Protein AF-A0A198UFZ9-F1 (afdb_monomer_lite)

Secondary structure (DSSP, 8-state):
-HHHHHHHSTTTT--SS-TT---SS-HHHHHHHHHHHHTHHHHHHHHHHHHHHHHHS-SSS-TTSHHHHHHHHHHHHHHHSHHHHHHHHHHHHHHHIIIIIS---SSHHHHTHHHH----

Structure (mmCIF, N/CA/C/O backbone):
data_AF-A0A198UFZ9-F1
#
_entry.id   AF-A0A198UFZ9-F1
#
loop_
_atom_site.group_PDB
_atom_site.id
_atom_site.type_symbol
_atom_site.label_atom_id
_atom_site.label_alt_id
_atom_site.label_comp_id
_atom_site.label_asym_id
_atom_site.label_entity_id
_atom_site.label_seq_id
_atom_site.pdbx_PDB_ins_code
_atom_site.Cartn_x
_atom_site.Cartn_y
_atom_site.Cartn_z
_atom_site.occupancy
_atom_site.B_iso_or_equiv
_atom_site.auth_seq_id
_atom_site.auth_comp_id
_atom_site.auth_asym_id
_atom_site.auth_atom_id
_atom_site.pdbx_PDB_model_num
ATOM 1 N N . MET A 1 1 ? -9.296 0.471 -7.151 1.00 88.69 1 MET A N 1
ATOM 2 C CA . MET A 1 1 ? -10.474 1.368 -7.040 1.00 88.69 1 MET A CA 1
ATOM 3 C C . MET A 1 1 ? -11.199 1.287 -5.702 1.00 88.69 1 MET A C 1
ATOM 5 O O . MET A 1 1 ? -11.307 2.316 -5.054 1.00 88.69 1 MET A O 1
ATOM 9 N N . PHE A 1 2 ? -11.672 0.114 -5.265 1.00 93.75 2 PHE A N 1
ATOM 10 C CA . PHE A 1 2 ? -12.476 -0.027 -4.038 1.00 93.75 2 PHE A CA 1
ATOM 11 C C . PHE A 1 2 ? -11.877 0.658 -2.793 1.00 93.75 2 PHE A C 1
ATOM 13 O O . PHE A 1 2 ? -12.543 1.480 -2.172 1.00 93.75 2 PHE A O 1
ATOM 20 N N . VAL A 1 3 ? -10.607 0.386 -2.467 1.00 94.38 3 VAL A N 1
ATOM 21 C CA . VAL A 1 3 ? -9.943 0.962 -1.279 1.00 94.38 3 VAL A CA 1
ATOM 22 C C . VAL A 1 3 ? -9.807 2.485 -1.366 1.00 94.38 3 VAL A C 1
ATOM 24 O O . VAL A 1 3 ? -9.991 3.166 -0.364 1.00 94.38 3 VAL A O 1
ATOM 27 N N . LEU A 1 4 ? -9.555 3.030 -2.561 1.00 93.81 4 LEU A N 1
ATOM 28 C CA . LEU A 1 4 ? -9.473 4.480 -2.772 1.00 93.81 4 LEU A CA 1
ATOM 29 C C . LEU A 1 4 ? -10.827 5.150 -2.523 1.00 93.81 4 LEU A C 1
ATOM 31 O O . LEU A 1 4 ? -10.906 6.143 -1.811 1.00 93.81 4 LEU A O 1
ATOM 35 N N . ILE A 1 5 ? -11.906 4.566 -3.053 1.00 95.50 5 ILE A N 1
ATOM 36 C CA . ILE A 1 5 ? -13.269 5.054 -2.810 1.00 95.50 5 ILE A CA 1
ATOM 37 C C . ILE A 1 5 ? -13.590 4.985 -1.317 1.00 95.50 5 ILE A C 1
ATOM 39 O O . ILE A 1 5 ? -14.116 5.945 -0.762 1.00 95.50 5 ILE A O 1
ATOM 43 N N . LEU A 1 6 ? -13.244 3.881 -0.650 1.00 94.94 6 LEU A N 1
ATOM 44 C CA . LEU A 1 6 ? -13.463 3.724 0.784 1.00 94.94 6 LEU A CA 1
ATOM 45 C C . LEU A 1 6 ? -12.734 4.816 1.581 1.00 94.94 6 LEU A C 1
ATOM 47 O O . LEU A 1 6 ? -13.365 5.469 2.412 1.00 94.94 6 LEU A O 1
ATOM 51 N N . ALA A 1 7 ? -11.457 5.059 1.272 1.00 93.62 7 ALA A N 1
ATOM 52 C CA . ALA A 1 7 ? -10.629 6.075 1.915 1.00 93.62 7 ALA A CA 1
ATOM 53 C C . ALA A 1 7 ? -11.157 7.504 1.698 1.00 93.62 7 ALA A C 1
ATOM 55 O O . ALA A 1 7 ? -11.175 8.292 2.639 1.00 93.62 7 ALA A O 1
ATOM 56 N N . CYS A 1 8 ? -11.632 7.830 0.492 1.00 95.31 8 CYS A N 1
ATOM 57 C CA . CYS A 1 8 ? -12.187 9.150 0.170 1.00 95.31 8 CYS A CA 1
ATOM 58 C C . CYS A 1 8 ? -13.654 9.331 0.60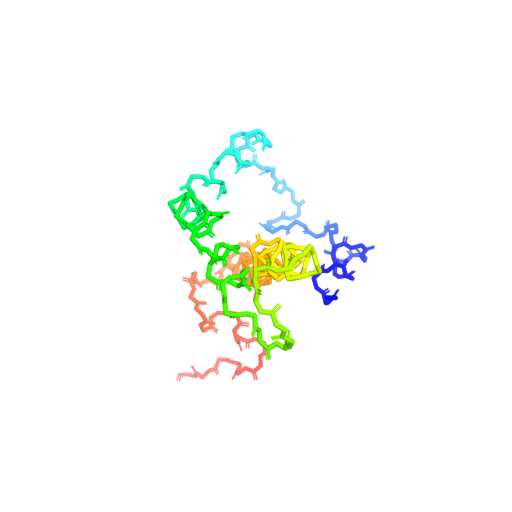1 1.00 95.31 8 CYS A C 1
ATOM 60 O O . CYS A 1 8 ? -14.184 10.439 0.555 1.00 95.31 8 CYS A O 1
ATOM 62 N N . SER A 1 9 ? -14.340 8.256 0.989 1.00 96.12 9 SER A N 1
ATOM 63 C CA . SER A 1 9 ? -15.729 8.306 1.449 1.00 96.12 9 SER A CA 1
ATOM 64 C C . SER A 1 9 ? -15.840 8.615 2.947 1.00 96.12 9 SER A C 1
ATOM 66 O O . SER A 1 9 ? -14.865 8.572 3.695 1.00 96.12 9 SER A O 1
ATOM 68 N N . ARG A 1 10 ? -17.078 8.787 3.431 1.00 93.50 10 ARG A N 1
ATOM 69 C CA . ARG A 1 10 ? -17.401 8.874 4.870 1.00 93.50 10 ARG A CA 1
ATOM 70 C C . ARG A 1 10 ? -16.901 7.692 5.712 1.00 93.50 10 ARG A C 1
ATOM 72 O O . ARG A 1 10 ? -16.852 7.790 6.934 1.00 93.50 10 ARG A O 1
ATOM 79 N N . TYR A 1 11 ? -16.592 6.555 5.089 1.00 93.12 11 TYR A N 1
ATOM 80 C CA . TYR A 1 11 ? -16.076 5.389 5.799 1.00 93.12 11 TYR A CA 1
ATOM 81 C C . TYR A 1 11 ? -14.590 5.540 6.154 1.00 93.12 11 TYR A C 1
ATOM 83 O O . TYR A 1 11 ? -14.159 4.966 7.149 1.00 93.12 11 TYR A O 1
ATOM 91 N N . GLY A 1 12 ? -13.831 6.366 5.424 1.00 91.75 12 GLY A N 1
ATOM 92 C CA . GLY A 1 12 ? -12.420 6.646 5.710 1.00 91.75 12 GLY A CA 1
ATOM 93 C C . GLY A 1 12 ? -12.191 7.391 7.029 1.00 91.75 12 GLY A C 1
ATOM 94 O O . GLY A 1 12 ? -11.133 7.260 7.635 1.00 91.75 12 GLY A O 1
ATOM 95 N N . SER A 1 13 ? -13.198 8.111 7.539 1.00 90.75 13 SER A N 1
ATOM 96 C CA . SER A 1 13 ? -13.125 8.781 8.846 1.00 90.75 13 SER A CA 1
ATOM 97 C C . SER A 1 13 ? -13.427 7.860 10.037 1.00 90.75 13 SER A C 1
ATOM 99 O O . SER A 1 13 ? -13.421 8.307 11.186 1.00 90.75 13 SER A O 1
ATOM 101 N N . ILE A 1 14 ? -13.745 6.582 9.802 1.00 92.44 14 ILE A N 1
ATOM 102 C CA . ILE A 1 14 ? -14.034 5.630 10.877 1.00 92.44 14 ILE A CA 1
ATOM 103 C C . ILE A 1 14 ? -12.723 5.156 11.508 1.00 92.44 14 ILE A C 1
ATOM 105 O O . ILE A 1 14 ? -11.878 4.557 10.853 1.00 92.44 14 ILE A O 1
ATOM 109 N N . LYS A 1 15 ? -12.586 5.359 12.822 1.00 91.94 15 LYS A N 1
ATOM 110 C CA . LYS A 1 15 ? -11.457 4.823 13.592 1.00 91.94 15 LYS A CA 1
ATOM 111 C C . LYS A 1 15 ? -11.526 3.295 13.690 1.00 91.94 15 LYS A C 1
ATOM 113 O O . LYS A 1 15 ? -12.567 2.745 14.066 1.00 91.94 15 LYS A O 1
ATOM 118 N N . LEU A 1 16 ? -10.398 2.631 13.430 1.00 91.06 16 LEU A N 1
ATOM 119 C CA . LEU A 1 16 ? -10.197 1.188 13.625 1.00 91.06 16 LEU A CA 1
ATOM 120 C C . LEU A 1 16 ? -9.986 0.873 15.115 1.00 91.06 16 LEU A C 1
ATOM 122 O O . LEU A 1 16 ? -8.890 0.572 15.567 1.00 91.06 16 LEU A O 1
ATOM 126 N N . GLY A 1 17 ? -11.045 1.042 15.898 1.00 90.81 17 GLY A N 1
ATOM 127 C CA . GLY A 1 17 ? -11.036 0.942 17.356 1.00 90.81 17 GLY A CA 1
ATOM 128 C C . GLY A 1 17 ? -12.246 1.663 17.953 1.00 90.81 17 GLY A C 1
ATOM 129 O O . GLY A 1 17 ? -13.111 2.123 17.201 1.00 90.81 17 GLY A O 1
ATOM 130 N N . PRO A 1 18 ? -12.358 1.797 19.282 1.00 88.56 18 PRO A N 1
ATOM 131 C CA . PRO A 1 18 ? -13.416 2.586 19.920 1.00 88.56 18 PRO A CA 1
ATOM 132 C C . PRO A 1 18 ? -13.486 4.037 19.404 1.00 88.56 18 PRO A C 1
ATOM 134 O O . PRO A 1 18 ? -12.491 4.601 18.964 1.00 88.56 18 PRO A O 1
ATOM 137 N N . LYS A 1 19 ? -14.653 4.703 19.472 1.00 86.19 19 LYS A N 1
ATOM 138 C CA . LYS A 1 19 ? -14.812 6.091 18.955 1.00 86.19 19 LYS A CA 1
ATOM 139 C C . LYS A 1 19 ? -13.809 7.089 19.562 1.00 86.19 19 LYS A C 1
ATOM 141 O O . LYS A 1 19 ? -13.381 8.023 18.883 1.00 86.19 19 LYS A O 1
ATOM 146 N N . HIS A 1 20 ? -13.425 6.869 20.814 1.00 89.19 20 HIS A N 1
ATOM 147 C CA . HIS A 1 20 ? -12.505 7.727 21.559 1.00 89.19 20 HIS A CA 1
ATOM 148 C C . HIS A 1 20 ? -11.056 7.225 21.552 1.00 89.19 20 HIS A C 1
ATOM 150 O O . HIS A 1 20 ? -10.229 7.802 22.248 1.00 89.19 20 HIS A O 1
ATOM 156 N N . SER A 1 21 ? -10.725 6.186 20.775 1.00 91.50 21 SER A N 1
ATOM 157 C CA . SER A 1 21 ? -9.342 5.716 20.702 1.00 91.50 21 SER A CA 1
ATOM 158 C C . SER A 1 21 ? -8.427 6.746 20.032 1.00 91.50 21 SER A C 1
ATOM 160 O O . SER A 1 21 ? -8.849 7.537 19.173 1.00 91.50 21 SER A O 1
ATOM 162 N N . GLN A 1 22 ? -7.170 6.723 20.462 1.00 91.56 22 GLN A N 1
ATOM 163 C CA . GLN A 1 22 ? -6.045 7.476 19.913 1.00 91.56 22 GLN A CA 1
ATOM 164 C C . GLN A 1 22 ? -5.069 6.472 19.272 1.00 91.56 22 GLN A C 1
ATOM 166 O O . GLN A 1 22 ? -5.050 5.314 19.699 1.00 91.56 22 GLN A O 1
ATOM 171 N N . PRO A 1 23 ? -4.277 6.869 18.263 1.00 93.19 23 PRO A N 1
ATOM 172 C CA . PRO A 1 23 ? -3.188 6.038 17.756 1.00 93.19 23 PRO A CA 1
ATOM 173 C C . PRO A 1 23 ? -2.181 5.713 18.866 1.00 93.19 23 PRO A C 1
ATOM 175 O O . PRO A 1 23 ? -1.785 6.602 19.615 1.00 93.19 23 PRO A O 1
ATOM 178 N N . GLU A 1 24 ? -1.758 4.452 18.955 1.00 93.62 24 GLU A N 1
ATOM 179 C CA . GLU A 1 24 ? -0.730 4.015 19.913 1.00 93.62 24 GLU A CA 1
ATOM 180 C C . GLU A 1 24 ? 0.674 4.484 19.503 1.00 93.62 24 GLU A C 1
ATOM 182 O O . GLU A 1 24 ? 1.497 4.835 20.345 1.00 93.62 24 GLU A O 1
ATOM 187 N N . TYR A 1 25 ? 0.928 4.551 18.195 1.00 93.94 25 TYR A N 1
ATOM 188 C CA . TYR A 1 25 ? 2.197 4.984 17.620 1.00 93.94 25 TYR A CA 1
ATOM 189 C C . TYR A 1 25 ? 2.051 6.319 16.894 1.00 93.94 25 TYR A C 1
ATOM 191 O O . TYR A 1 25 ? 1.004 6.629 16.318 1.00 93.94 25 TYR A O 1
ATOM 199 N N . SER A 1 26 ? 3.140 7.094 16.869 1.00 96.00 26 SER A N 1
ATOM 200 C CA . SER A 1 26 ? 3.230 8.280 16.016 1.00 96.00 26 SER A CA 1
ATOM 201 C C . SER A 1 26 ? 3.117 7.896 14.537 1.00 96.00 26 SER A C 1
ATOM 203 O O . SER A 1 26 ? 3.491 6.788 14.144 1.00 96.00 26 SER A O 1
ATOM 205 N N . LEU A 1 27 ? 2.656 8.826 13.697 1.00 93.31 27 LEU A N 1
ATOM 206 C CA . LEU A 1 27 ? 2.520 8.588 12.257 1.00 93.31 27 LEU A CA 1
ATOM 207 C C . LEU A 1 27 ? 3.847 8.161 11.612 1.00 93.31 27 LEU A C 1
ATOM 209 O O . LEU A 1 27 ? 3.857 7.280 10.753 1.00 93.31 27 LEU A O 1
ATOM 213 N N . LEU A 1 28 ? 4.961 8.752 12.054 1.00 95.94 28 LEU A N 1
ATOM 214 C CA . LEU A 1 28 ? 6.291 8.413 11.556 1.00 95.94 28 LEU A CA 1
ATOM 215 C C . LEU A 1 28 ? 6.671 6.982 11.944 1.00 95.94 28 LEU A C 1
ATOM 217 O O . LEU A 1 28 ? 7.031 6.194 11.078 1.00 95.94 28 LEU A O 1
ATOM 221 N N . THR A 1 29 ? 6.534 6.629 13.226 1.00 95.81 29 THR A N 1
ATOM 222 C CA . THR A 1 29 ? 6.840 5.279 13.725 1.00 95.81 29 THR A CA 1
ATOM 223 C C . THR A 1 29 ? 5.991 4.222 13.021 1.00 95.81 29 THR A C 1
ATOM 225 O O . THR A 1 29 ? 6.526 3.227 12.541 1.00 95.81 29 THR A O 1
ATOM 228 N N . TRP A 1 30 ? 4.684 4.463 12.902 1.00 92.19 30 TRP A N 1
ATOM 229 C CA . TRP A 1 30 ? 3.760 3.568 12.208 1.00 92.19 30 TRP A CA 1
ATOM 230 C C . TRP A 1 30 ? 4.122 3.392 10.727 1.00 92.19 30 TRP A C 1
ATOM 232 O O . TRP A 1 30 ? 4.148 2.267 10.228 1.00 92.19 30 TRP A O 1
ATOM 242 N N . SER A 1 31 ? 4.463 4.484 10.035 1.00 90.44 31 SER A N 1
ATOM 243 C CA . SER A 1 31 ? 4.878 4.417 8.629 1.00 90.44 31 SER A CA 1
ATOM 244 C C . SER A 1 31 ? 6.162 3.603 8.477 1.00 90.44 31 SER A C 1
ATOM 246 O O . SER A 1 31 ? 6.236 2.734 7.614 1.00 90.44 31 SER A O 1
ATOM 248 N N . SER A 1 32 ? 7.147 3.803 9.357 1.00 90.94 32 SER A N 1
ATOM 249 C CA . SER A 1 32 ? 8.380 3.009 9.359 1.00 90.94 32 SER A CA 1
ATOM 250 C C . SER A 1 32 ? 8.106 1.517 9.557 1.00 90.94 32 SER A C 1
ATOM 252 O O . SER A 1 32 ? 8.680 0.693 8.849 1.00 90.94 32 SER A O 1
ATOM 254 N N . MET A 1 33 ? 7.196 1.154 10.469 1.00 91.38 33 MET A N 1
ATOM 255 C CA . MET A 1 33 ? 6.813 -0.245 10.695 1.00 91.38 33 MET A CA 1
ATOM 256 C C . MET A 1 33 ? 6.211 -0.891 9.442 1.00 91.38 33 MET A C 1
ATOM 258 O O . MET A 1 33 ? 6.523 -2.045 9.162 1.00 91.38 33 MET A O 1
ATOM 262 N N . LEU A 1 34 ? 5.402 -0.163 8.663 1.00 87.81 34 LEU A N 1
ATOM 263 C CA . LEU A 1 34 ? 4.850 -0.672 7.401 1.00 87.81 34 LEU A CA 1
ATOM 264 C C . LEU A 1 34 ? 5.940 -1.023 6.382 1.00 87.81 34 LEU A C 1
ATOM 266 O O . LEU A 1 34 ? 5.872 -2.081 5.757 1.00 87.81 34 LEU A O 1
ATOM 270 N N . PHE A 1 35 ? 6.952 -0.166 6.229 1.00 83.06 35 PHE A N 1
ATOM 271 C CA . PHE A 1 35 ? 8.055 -0.424 5.299 1.00 83.06 35 PHE A CA 1
ATOM 272 C C . PHE A 1 35 ? 8.967 -1.563 5.773 1.00 83.06 35 PHE A C 1
ATOM 274 O O . PHE A 1 35 ? 9.412 -2.362 4.950 1.00 83.06 35 PHE A O 1
ATOM 281 N N . VAL A 1 36 ? 9.202 -1.675 7.085 1.00 83.88 36 VAL A N 1
ATOM 282 C CA . VAL A 1 36 ? 10.042 -2.735 7.667 1.00 83.88 36 VAL A CA 1
ATOM 283 C C . VAL A 1 36 ? 9.352 -4.101 7.631 1.00 83.88 36 VAL A C 1
ATOM 285 O O . VAL A 1 36 ? 9.986 -5.089 7.277 1.00 83.88 36 VAL A O 1
ATOM 288 N N . ALA A 1 37 ? 8.069 -4.177 7.991 1.00 81.44 37 ALA A N 1
ATOM 289 C CA . ALA A 1 37 ? 7.360 -5.450 8.125 1.00 81.44 37 ALA A CA 1
ATOM 290 C C . ALA A 1 37 ? 6.904 -6.051 6.787 1.00 81.44 37 ALA A C 1
ATOM 292 O O . ALA A 1 37 ? 6.731 -7.263 6.699 1.00 81.44 37 ALA A O 1
ATOM 293 N N . GLY A 1 38 ? 6.641 -5.216 5.776 1.00 68.44 38 GLY A N 1
ATOM 294 C CA . GLY A 1 38 ? 5.898 -5.643 4.590 1.00 68.44 38 GLY A CA 1
ATOM 295 C C . GLY A 1 38 ? 6.751 -6.116 3.418 1.00 68.44 38 GLY A C 1
ATOM 296 O O . GLY A 1 38 ? 6.532 -7.208 2.911 1.00 68.44 38 GLY A O 1
ATOM 297 N N . ILE A 1 39 ? 7.648 -5.260 2.920 1.00 72.25 39 ILE A N 1
ATOM 298 C CA . ILE A 1 39 ? 8.082 -5.354 1.510 1.00 72.25 39 ILE A CA 1
ATOM 299 C C . ILE A 1 39 ? 9.539 -4.955 1.249 1.00 72.25 39 ILE A C 1
ATOM 301 O O . ILE A 1 39 ? 9.950 -4.862 0.094 1.00 72.25 39 ILE A O 1
ATOM 305 N N . GLY A 1 40 ? 10.327 -4.679 2.293 1.00 72.25 40 GLY A N 1
ATOM 306 C CA . GLY A 1 40 ? 11.684 -4.149 2.123 1.00 72.25 40 GLY A CA 1
ATOM 307 C C . GLY A 1 40 ? 12.576 -5.050 1.264 1.00 72.25 40 GLY A C 1
ATOM 308 O O . GLY A 1 40 ? 13.201 -4.577 0.319 1.00 72.25 40 GLY A O 1
ATOM 309 N N . ILE A 1 41 ? 12.584 -6.354 1.548 1.00 78.00 41 ILE A N 1
ATOM 310 C CA . ILE A 1 41 ? 13.429 -7.327 0.838 1.00 78.00 41 ILE A CA 1
ATOM 311 C C . ILE A 1 41 ? 12.929 -7.554 -0.595 1.00 78.00 41 ILE A C 1
ATOM 313 O O . ILE A 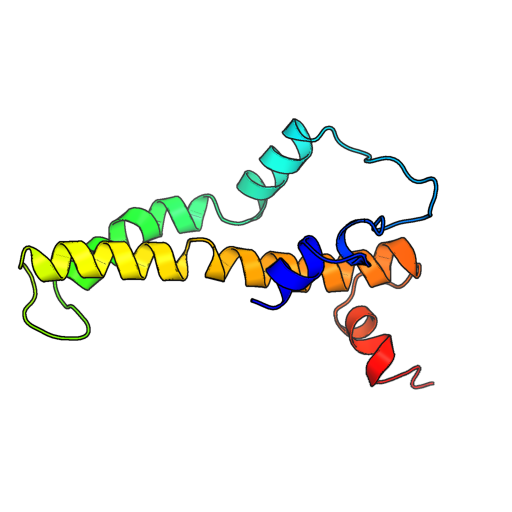1 41 ? 13.725 -7.515 -1.534 1.00 78.00 41 ILE A O 1
ATOM 317 N N . ASP A 1 42 ? 11.619 -7.733 -0.776 1.00 78.69 42 ASP A N 1
ATOM 318 C CA . ASP A 1 42 ? 11.028 -7.999 -2.091 1.00 78.69 42 ASP A CA 1
ATOM 319 C C . ASP A 1 42 ? 11.245 -6.828 -3.050 1.00 78.69 42 ASP A C 1
ATOM 321 O O . ASP A 1 42 ? 11.647 -7.039 -4.192 1.00 78.69 42 ASP A O 1
ATOM 325 N N . ILE A 1 43 ? 11.065 -5.585 -2.585 1.00 81.06 43 ILE A N 1
ATOM 326 C CA . ILE A 1 43 ? 11.355 -4.406 -3.408 1.00 81.06 43 ILE A CA 1
ATOM 327 C C . ILE A 1 43 ? 12.840 -4.351 -3.756 1.00 81.06 43 ILE A C 1
ATOM 329 O O . ILE A 1 43 ? 13.167 -4.117 -4.913 1.00 81.06 43 ILE A O 1
ATOM 333 N N . MET A 1 44 ? 13.751 -4.587 -2.806 1.00 82.62 44 MET A N 1
ATOM 334 C CA . MET A 1 44 ? 15.191 -4.544 -3.095 1.00 82.62 44 MET A CA 1
ATOM 335 C C . MET A 1 44 ? 15.601 -5.525 -4.200 1.00 82.62 44 MET A C 1
ATOM 337 O O . MET A 1 44 ? 16.469 -5.201 -5.008 1.00 82.62 44 MET A O 1
ATOM 341 N N . PHE A 1 45 ? 14.979 -6.703 -4.249 1.00 84.94 45 PHE A N 1
ATOM 342 C CA . PHE A 1 45 ? 15.273 -7.707 -5.266 1.00 84.94 45 PHE A CA 1
ATOM 343 C C . PHE A 1 45 ? 14.547 -7.424 -6.590 1.00 84.94 45 PHE A C 1
ATOM 345 O O . PHE A 1 45 ? 15.169 -7.297 -7.649 1.00 84.94 45 PHE A O 1
ATOM 352 N N . PHE A 1 46 ? 13.220 -7.296 -6.544 1.00 87.00 46 PHE A N 1
ATOM 353 C CA . PHE A 1 46 ? 12.393 -7.233 -7.746 1.00 87.00 46 PHE A CA 1
ATOM 354 C C . PHE A 1 46 ? 12.372 -5.858 -8.413 1.00 87.00 46 PHE A C 1
ATOM 356 O O . PHE A 1 46 ? 12.152 -5.801 -9.621 1.00 87.00 46 PHE A O 1
ATOM 363 N N . ALA A 1 47 ? 12.708 -4.771 -7.705 1.00 84.00 47 ALA A N 1
ATOM 364 C CA . ALA A 1 47 ? 12.817 -3.445 -8.322 1.00 84.00 47 ALA A CA 1
ATOM 365 C C . ALA A 1 47 ? 13.923 -3.358 -9.385 1.00 84.00 47 A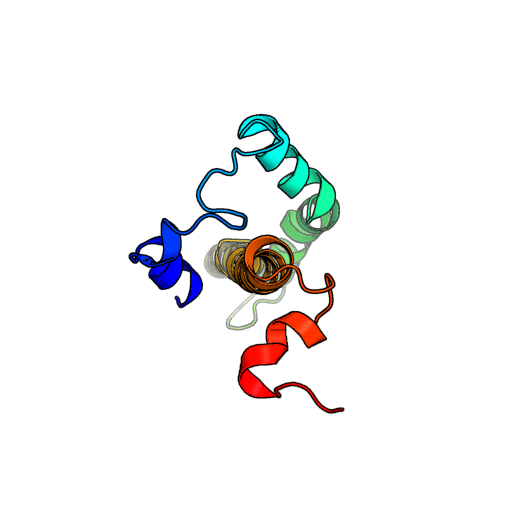LA A C 1
ATOM 367 O O . ALA A 1 47 ? 13.898 -2.444 -10.204 1.00 84.00 47 ALA A O 1
ATOM 368 N N . VAL A 1 48 ? 14.884 -4.287 -9.381 1.00 86.56 48 VAL A N 1
ATOM 369 C CA . VAL A 1 48 ? 15.926 -4.387 -10.414 1.00 86.56 48 VAL A CA 1
ATOM 370 C C . VAL A 1 48 ? 15.683 -5.592 -11.315 1.00 86.56 48 VAL A C 1
ATOM 372 O O . VAL A 1 48 ? 15.753 -5.469 -12.537 1.00 86.56 48 VAL A O 1
ATOM 375 N N . ALA A 1 49 ? 15.373 -6.752 -10.729 1.00 89.25 49 ALA A N 1
ATOM 376 C CA . ALA A 1 49 ? 15.236 -7.989 -11.489 1.00 89.25 49 ALA A CA 1
ATOM 377 C C . ALA A 1 49 ? 14.066 -7.945 -12.485 1.00 89.25 49 ALA A C 1
ATOM 379 O O . ALA A 1 49 ? 14.240 -8.324 -13.643 1.00 89.25 49 ALA A O 1
ATOM 380 N N . GLU A 1 50 ? 12.889 -7.465 -12.072 1.00 86.94 50 GLU A N 1
ATOM 381 C CA . GLU A 1 50 ? 11.707 -7.471 -12.937 1.00 86.94 50 GLU A CA 1
ATOM 382 C C . GLU A 1 50 ? 11.850 -6.529 -14.146 1.00 86.94 50 GLU A C 1
ATOM 384 O O . GLU A 1 50 ? 11.660 -7.013 -15.264 1.00 86.94 50 GLU A O 1
ATOM 389 N N . PRO A 1 51 ? 12.267 -5.251 -14.008 1.00 89.44 51 PRO A N 1
ATOM 390 C CA . PRO A 1 51 ? 12.455 -4.386 -15.170 1.00 89.44 51 PRO A CA 1
ATOM 391 C C . PRO A 1 51 ? 13.462 -4.943 -16.175 1.00 89.44 51 PRO A C 1
ATOM 393 O O . PRO A 1 51 ? 13.247 -4.830 -17.378 1.00 89.44 51 PRO A O 1
ATOM 396 N N . ILE A 1 52 ? 14.551 -5.563 -15.705 1.00 92.12 52 ILE A N 1
ATOM 397 C CA . ILE A 1 52 ? 15.556 -6.162 -16.592 1.00 92.12 52 ILE A CA 1
ATOM 398 C C . ILE A 1 52 ? 14.956 -7.350 -17.346 1.00 92.12 52 ILE A C 1
ATOM 400 O O . ILE A 1 52 ? 15.124 -7.447 -18.560 1.00 92.12 52 ILE A O 1
ATOM 404 N N . MET A 1 53 ? 14.227 -8.235 -16.660 1.00 91.62 53 MET A N 1
ATOM 405 C CA . MET A 1 53 ? 13.579 -9.372 -17.318 1.00 91.62 53 MET A CA 1
ATOM 406 C C . MET A 1 53 ? 12.538 -8.920 -18.345 1.00 91.62 53 MET A C 1
ATOM 408 O O . MET A 1 53 ? 12.547 -9.420 -19.468 1.00 91.62 53 MET A O 1
ATOM 412 N N . GLN A 1 54 ? 11.698 -7.94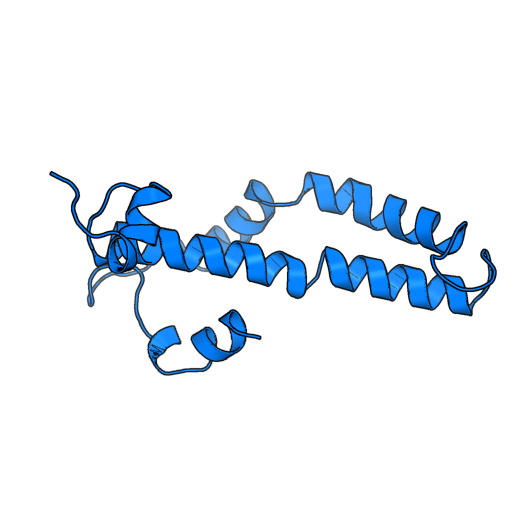6 -17.992 1.00 91.44 54 GLN A N 1
ATOM 413 C CA . GLN A 1 54 ? 10.667 -7.393 -18.875 1.00 91.44 54 GLN A CA 1
ATOM 414 C C . GLN A 1 54 ? 11.268 -6.598 -20.043 1.00 91.44 54 GLN A C 1
ATOM 416 O O . GLN A 1 54 ? 10.696 -6.559 -21.124 1.00 91.44 54 GLN A O 1
ATOM 421 N N . TYR A 1 55 ? 12.437 -5.982 -19.861 1.00 92.62 55 TYR A N 1
ATOM 422 C CA . TYR A 1 55 ? 13.170 -5.332 -20.947 1.00 92.62 55 TYR A CA 1
ATOM 423 C C . TYR A 1 55 ? 13.751 -6.350 -21.934 1.00 92.62 55 TYR A C 1
ATOM 425 O O . TYR A 1 55 ? 13.707 -6.133 -23.145 1.00 92.62 55 TYR A O 1
ATOM 433 N N . MET A 1 56 ? 14.304 -7.455 -21.425 1.00 93.06 56 MET A N 1
ATOM 434 C CA . MET A 1 56 ? 14.930 -8.494 -22.246 1.00 93.06 56 MET A CA 1
ATOM 435 C C . MET A 1 56 ? 13.898 -9.332 -22.999 1.00 93.06 56 MET A C 1
ATOM 437 O O . MET A 1 56 ? 14.095 -9.617 -24.176 1.00 93.06 56 MET A O 1
ATOM 441 N N . ASN A 1 57 ? 12.810 -9.706 -22.327 1.00 92.81 57 ASN A N 1
ATOM 442 C CA . ASN A 1 57 ? 11.734 -10.529 -22.870 1.00 92.81 57 ASN A CA 1
ATOM 443 C C . ASN A 1 57 ? 10.379 -9.893 -22.521 1.00 92.81 57 ASN A C 1
ATOM 445 O O . ASN A 1 57 ? 9.702 -10.369 -21.604 1.00 92.81 57 ASN A O 1
ATOM 449 N N . PRO A 1 58 ? 9.991 -8.796 -23.197 1.00 90.44 58 PRO A N 1
ATOM 450 C CA . PRO A 1 58 ? 8.720 -8.145 -22.931 1.00 90.44 58 PRO A CA 1
ATOM 451 C C . PRO A 1 58 ? 7.548 -9.064 -23.308 1.00 90.44 58 PRO A C 1
ATOM 453 O O . PRO A 1 58 ? 7.670 -9.885 -24.219 1.00 90.44 58 PRO A O 1
ATOM 456 N N . PRO A 1 59 ? 6.376 -8.915 -22.664 1.00 84.50 59 PRO A N 1
ATOM 457 C CA . PRO A 1 59 ? 5.206 -9.742 -22.961 1.00 84.50 59 PRO A CA 1
ATOM 458 C C . PRO A 1 59 ? 4.672 -9.516 -24.381 1.00 84.50 59 PRO A C 1
ATOM 460 O O . PRO A 1 59 ? 3.977 -10.368 -24.931 1.00 84.50 59 PRO A O 1
ATOM 463 N N . VAL A 1 60 ? 4.956 -8.340 -24.949 1.00 87.00 60 VAL A N 1
ATOM 464 C CA . VAL A 1 60 ? 4.533 -7.914 -26.282 1.00 87.00 60 VAL A CA 1
ATOM 465 C C . VAL A 1 60 ? 5.669 -7.128 -26.934 1.00 87.00 60 VAL A C 1
ATOM 467 O O . VAL A 1 60 ? 6.234 -6.230 -26.314 1.00 87.00 60 VAL A O 1
ATOM 470 N N . GLY A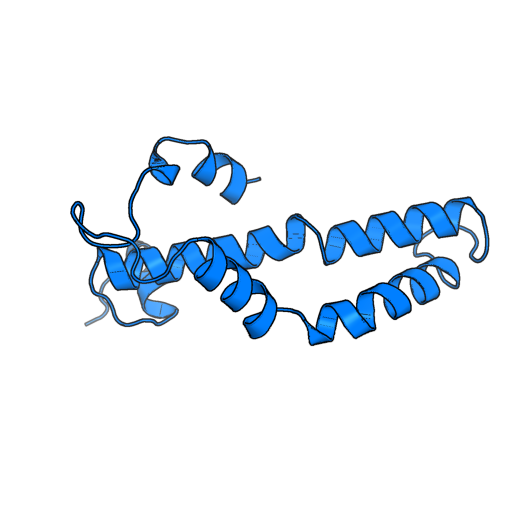 1 61 ? 5.943 -7.420 -28.206 1.00 88.25 61 GLY A N 1
ATOM 471 C CA . GLY A 1 61 ? 6.937 -6.709 -29.010 1.00 88.25 61 GLY A CA 1
ATOM 472 C C . GLY A 1 61 ? 8.365 -7.219 -28.825 1.00 88.25 61 GLY A C 1
ATOM 473 O O . GLY A 1 61 ? 8.603 -8.246 -28.191 1.00 88.25 61 GLY A O 1
ATOM 474 N N . ASP A 1 62 ? 9.310 -6.489 -29.415 1.00 90.38 62 ASP A N 1
ATOM 475 C CA . ASP A 1 62 ? 10.723 -6.852 -29.391 1.00 90.38 62 ASP A CA 1
ATOM 476 C C . ASP A 1 62 ? 11.408 -6.321 -28.129 1.00 90.38 62 ASP A C 1
ATOM 478 O O . ASP A 1 62 ? 11.296 -5.141 -27.764 1.00 90.38 62 ASP A O 1
ATOM 482 N N . GLY A 1 63 ? 12.151 -7.211 -27.474 1.00 92.88 63 GLY A N 1
ATOM 483 C CA . GLY A 1 63 ? 12.988 -6.871 -26.333 1.00 92.88 63 GLY A CA 1
ATOM 484 C C . GLY A 1 63 ? 14.146 -5.956 -26.706 1.00 92.88 63 GLY A C 1
ATOM 485 O O . GLY A 1 63 ? 14.494 -5.768 -27.869 1.00 92.88 63 GLY A O 1
ATOM 486 N N . GLN A 1 64 ? 14.768 -5.390 -25.679 1.00 92.62 64 GLN A N 1
ATOM 487 C CA . GLN A 1 64 ? 15.948 -4.538 -25.800 1.00 92.62 64 GLN A CA 1
ATOM 488 C C . GLN A 1 64 ? 15.737 -3.244 -26.609 1.00 92.62 64 GLN A C 1
ATOM 490 O O . GLN A 1 64 ? 16.677 -2.667 -27.155 1.00 92.62 64 GLN A O 1
ATOM 495 N N . THR A 1 65 ? 14.496 -2.762 -26.672 1.00 93.81 65 THR A N 1
ATOM 496 C CA . THR A 1 65 ? 14.128 -1.503 -27.329 1.00 93.81 65 THR A CA 1
ATOM 497 C C . THR A 1 65 ? 13.827 -0.405 -26.307 1.00 93.81 65 THR A C 1
ATOM 499 O O . THR A 1 65 ? 13.507 -0.670 -25.147 1.00 93.81 65 THR A O 1
ATOM 502 N N . VAL A 1 66 ? 13.876 0.863 -26.732 1.00 91.56 66 VAL A N 1
ATOM 503 C CA . VAL A 1 66 ? 13.485 2.001 -25.873 1.00 91.56 66 VAL A CA 1
ATOM 504 C C . VAL A 1 66 ? 12.037 1.860 -25.389 1.00 91.56 66 VAL A C 1
ATOM 506 O O . VAL A 1 66 ? 11.720 2.218 -24.253 1.00 91.56 66 VAL A O 1
ATOM 509 N N . GLU A 1 67 ? 11.166 1.308 -26.232 1.00 91.31 67 GLU A N 1
ATOM 510 C CA . GLU A 1 67 ? 9.774 1.053 -25.875 1.00 91.31 67 GLU A CA 1
ATOM 511 C C . GLU A 1 67 ? 9.656 -0.077 -24.844 1.00 91.31 67 GLU A C 1
ATOM 513 O O . GLU A 1 67 ? 8.992 0.106 -23.824 1.00 91.31 67 GLU A O 1
ATOM 518 N N . ALA A 1 68 ? 10.387 -1.185 -25.022 1.00 91.81 68 ALA A N 1
ATOM 519 C CA . ALA A 1 68 ? 10.450 -2.256 -24.027 1.00 91.81 68 ALA A CA 1
ATOM 520 C C . ALA A 1 68 ? 10.936 -1.743 -22.662 1.00 91.81 68 ALA A C 1
ATOM 522 O O . ALA A 1 68 ? 10.389 -2.126 -21.632 1.00 91.81 68 ALA A O 1
ATOM 523 N N . ALA A 1 69 ? 11.902 -0.816 -22.626 1.00 90.56 69 ALA A N 1
ATOM 524 C CA . ALA A 1 69 ? 12.377 -0.219 -21.374 1.00 90.56 69 ALA A CA 1
ATOM 525 C C . ALA A 1 69 ? 11.284 0.600 -20.663 1.00 90.56 69 ALA A C 1
ATOM 527 O O . ALA A 1 69 ? 11.111 0.496 -19.446 1.00 90.56 69 ALA A O 1
ATOM 528 N N . ARG A 1 70 ? 10.509 1.393 -21.415 1.00 90.69 70 ARG A N 1
ATOM 529 C CA . ARG A 1 70 ? 9.377 2.163 -20.869 1.00 90.69 70 ARG A CA 1
ATOM 530 C C . ARG A 1 70 ? 8.266 1.258 -20.348 1.00 90.69 70 ARG A C 1
ATOM 532 O O . ARG A 1 70 ? 7.709 1.512 -19.276 1.00 90.69 70 ARG A O 1
ATOM 539 N N . GLN A 1 71 ? 7.953 0.201 -21.085 1.00 90.75 71 GLN A N 1
ATOM 540 C CA . GLN A 1 71 ? 6.923 -0.754 -20.695 1.00 90.75 71 GLN A CA 1
ATOM 541 C C . GLN A 1 71 ? 7.355 -1.568 -19.474 1.00 90.75 71 GLN A C 1
ATOM 543 O O . GLN A 1 71 ? 6.572 -1.706 -18.538 1.00 90.75 71 GLN A O 1
ATOM 548 N N . ALA A 1 72 ? 8.607 -2.021 -19.420 1.00 91.19 72 ALA A N 1
ATOM 549 C CA . ALA A 1 72 ? 9.163 -2.762 -18.291 1.00 91.19 72 ALA A CA 1
ATOM 550 C C . ALA A 1 72 ? 9.030 -2.004 -16.959 1.00 91.19 72 ALA A C 1
ATOM 552 O O . ALA A 1 72 ? 8.572 -2.565 -15.959 1.00 91.19 72 ALA A O 1
ATOM 553 N N . LEU A 1 73 ? 9.357 -0.707 -16.952 1.00 90.56 73 LEU A N 1
ATOM 554 C CA . LEU A 1 73 ? 9.170 0.150 -15.776 1.00 90.56 73 LEU A CA 1
ATOM 555 C C . LEU A 1 73 ? 7.691 0.313 -15.414 1.00 90.56 73 LEU A C 1
ATOM 557 O O . LEU A 1 73 ? 7.334 0.263 -14.238 1.00 90.56 73 LEU A O 1
ATOM 561 N N . THR A 1 74 ? 6.828 0.472 -16.419 1.00 90.19 74 THR A N 1
ATOM 562 C CA . THR A 1 74 ? 5.377 0.595 -16.220 1.00 90.19 74 THR A CA 1
ATOM 563 C C . THR A 1 74 ? 4.803 -0.649 -15.543 1.00 90.19 74 THR A C 1
ATOM 565 O O . THR A 1 74 ? 4.073 -0.527 -14.561 1.00 90.19 74 THR A O 1
ATOM 568 N N . TRP A 1 75 ? 5.177 -1.840 -16.015 1.00 88.06 75 TRP A N 1
ATOM 569 C CA . TRP A 1 75 ? 4.761 -3.118 -15.434 1.00 88.06 75 TRP A CA 1
ATOM 570 C C . TRP A 1 75 ? 5.265 -3.300 -14.005 1.00 88.06 75 TRP A C 1
ATOM 572 O O . TRP A 1 75 ? 4.487 -3.645 -13.118 1.00 88.06 75 TRP A O 1
ATOM 582 N N . THR A 1 76 ? 6.531 -2.974 -13.757 1.00 88.44 76 THR A N 1
ATOM 583 C CA . THR A 1 76 ? 7.121 -3.084 -12.416 1.00 88.44 76 THR A CA 1
ATOM 584 C C . THR A 1 76 ? 6.401 -2.173 -11.415 1.00 88.44 76 THR A C 1
ATOM 586 O O . THR A 1 76 ? 6.020 -2.595 -10.322 1.00 88.44 76 THR A O 1
ATOM 589 N N . ILE A 1 77 ? 6.129 -0.919 -11.798 1.00 87.50 77 ILE A N 1
ATOM 590 C CA . ILE A 1 77 ? 5.357 0.019 -10.967 1.00 87.50 77 ILE A CA 1
ATOM 591 C C . ILE A 1 77 ? 3.906 -0.448 -10.814 1.00 87.50 77 ILE A C 1
ATOM 593 O O . ILE A 1 77 ? 3.298 -0.232 -9.767 1.00 87.50 77 ILE A O 1
ATOM 597 N N . PHE A 1 78 ? 3.326 -1.094 -11.821 1.00 87.50 78 PHE A N 1
ATOM 598 C CA . PHE A 1 78 ? 1.981 -1.641 -11.709 1.00 87.50 78 PHE A CA 1
ATOM 599 C C . PHE A 1 78 ? 1.899 -2.758 -10.655 1.00 87.50 78 PHE A C 1
ATOM 601 O O . PHE A 1 78 ? 0.950 -2.762 -9.868 1.00 87.50 78 PHE A O 1
ATOM 608 N N . HIS A 1 79 ? 2.892 -3.650 -10.586 1.00 84.88 79 HIS A N 1
ATOM 609 C CA . HIS A 1 79 ? 2.933 -4.735 -9.602 1.00 84.88 79 HIS A CA 1
ATOM 610 C C . HIS A 1 79 ? 3.262 -4.247 -8.185 1.00 84.88 79 HIS A C 1
ATOM 612 O O . HIS A 1 79 ? 2.520 -4.540 -7.245 1.00 84.88 79 HIS A O 1
ATOM 618 N N . TYR A 1 80 ? 4.332 -3.465 -8.027 1.00 84.56 80 TYR A N 1
ATOM 619 C CA . TYR A 1 80 ? 4.857 -3.072 -6.710 1.00 84.56 80 TYR A CA 1
ATOM 620 C C . TYR A 1 80 ? 4.405 -1.686 -6.237 1.00 84.56 80 TYR A C 1
ATOM 622 O O . TYR A 1 80 ? 4.664 -1.285 -5.101 1.00 84.56 80 TYR A O 1
ATOM 630 N N . GLY A 1 81 ? 3.725 -0.933 -7.097 1.00 85.69 81 GLY A N 1
ATOM 631 C CA . GLY A 1 81 ? 3.164 0.369 -6.773 1.00 85.69 81 GLY A CA 1
ATOM 632 C C . GLY A 1 81 ? 1.763 0.269 -6.180 1.00 85.69 81 GLY A C 1
ATOM 633 O O . GLY A 1 81 ? 1.425 -0.635 -5.414 1.00 85.69 81 GLY A O 1
ATOM 634 N N . LEU A 1 82 ? 0.923 1.245 -6.521 1.00 87.62 82 LEU A N 1
ATOM 635 C CA . LEU A 1 82 ? -0.353 1.483 -5.846 1.00 87.62 82 LEU A CA 1
ATOM 636 C C . LEU A 1 82 ? -1.279 0.255 -5.823 1.00 87.62 82 LEU A C 1
ATOM 638 O O . LEU A 1 82 ? -1.985 0.043 -4.837 1.00 87.62 82 LEU A O 1
ATOM 642 N N . THR A 1 83 ? -1.281 -0.552 -6.885 1.00 88.31 83 THR A N 1
ATOM 643 C CA . THR A 1 83 ? -2.144 -1.736 -6.997 1.00 88.31 83 THR A CA 1
ATOM 644 C C . THR A 1 83 ? -1.809 -2.783 -5.934 1.00 88.31 83 THR A C 1
ATOM 646 O O . THR A 1 83 ? -2.719 -3.237 -5.237 1.00 88.31 83 THR A O 1
ATOM 649 N N . GLY A 1 84 ? -0.525 -3.115 -5.752 1.00 85.31 84 GLY A N 1
ATOM 650 C CA . GLY A 1 84 ? -0.070 -4.061 -4.727 1.00 85.31 84 GLY A CA 1
ATOM 651 C C . GLY A 1 84 ? -0.409 -3.579 -3.315 1.00 85.31 84 GLY A C 1
ATOM 652 O O . GLY A 1 84 ? -1.040 -4.292 -2.531 1.00 85.31 84 GLY A O 1
ATOM 653 N N . TRP A 1 85 ? -0.123 -2.310 -3.022 1.00 88.50 85 TRP A N 1
ATOM 654 C CA . TRP A 1 85 ? -0.455 -1.697 -1.733 1.00 88.50 85 TRP A CA 1
ATOM 655 C C . TRP A 1 85 ? -1.957 -1.662 -1.435 1.00 88.50 85 TRP A C 1
ATOM 657 O O . TRP A 1 85 ? -2.361 -1.833 -0.284 1.00 88.50 85 TRP A O 1
ATOM 667 N N . CYS A 1 86 ? -2.804 -1.492 -2.455 1.00 91.88 86 CYS A N 1
ATOM 668 C CA . CYS A 1 86 ? -4.255 -1.545 -2.280 1.00 91.88 86 CYS A CA 1
ATOM 669 C C . CYS A 1 86 ? -4.727 -2.914 -1.771 1.00 91.88 86 CYS A C 1
ATOM 671 O O . CYS A 1 86 ? -5.684 -2.963 -1.000 1.00 91.88 86 CYS A O 1
ATOM 673 N N . MET A 1 87 ? -4.073 -4.013 -2.157 1.00 89.88 87 MET A N 1
ATOM 674 C CA . MET A 1 87 ? -4.429 -5.351 -1.672 1.00 89.88 87 MET A CA 1
ATOM 675 C C . MET A 1 87 ? -4.087 -5.521 -0.190 1.00 89.88 87 MET A C 1
ATOM 677 O O . MET A 1 87 ? -4.918 -6.008 0.579 1.00 89.88 87 MET A O 1
ATOM 681 N N . TYR A 1 88 ? -2.918 -5.042 0.245 1.00 89.75 88 TYR A N 1
ATOM 682 C CA . TYR A 1 88 ? -2.559 -5.040 1.666 1.00 89.75 88 TYR A CA 1
ATOM 683 C C . TYR A 1 88 ? -3.485 -4.149 2.489 1.00 89.75 88 TYR A C 1
ATOM 685 O O . TYR A 1 88 ? -3.970 -4.570 3.537 1.00 89.75 88 TYR A O 1
ATOM 693 N N . ALA A 1 89 ? -3.789 -2.947 1.995 1.00 92.25 89 ALA A N 1
ATOM 694 C CA . ALA A 1 89 ? -4.718 -2.039 2.653 1.00 92.25 89 ALA A CA 1
ATOM 695 C C . ALA A 1 89 ? -6.117 -2.660 2.786 1.00 92.25 89 ALA A C 1
ATOM 697 O O . ALA A 1 89 ? -6.726 -2.563 3.847 1.00 92.25 89 ALA A O 1
ATOM 698 N N . LEU A 1 90 ? -6.612 -3.353 1.753 1.00 93.94 90 LEU A N 1
ATOM 699 C CA . LEU A 1 90 ? -7.901 -4.045 1.798 1.00 93.94 90 LEU A CA 1
ATOM 700 C C . LEU A 1 90 ? -7.957 -5.074 2.935 1.00 93.94 90 LEU A C 1
ATOM 702 O O . LEU A 1 90 ? -8.879 -5.045 3.752 1.00 93.94 90 LEU A O 1
ATOM 706 N N . VAL A 1 91 ? -6.966 -5.967 2.998 1.00 91.94 91 VAL A N 1
ATOM 707 C CA . VAL A 1 91 ? -6.904 -7.023 4.019 1.00 91.94 91 VAL A CA 1
ATOM 708 C C . VAL A 1 91 ? -6.677 -6.425 5.409 1.00 91.94 91 VAL A C 1
ATOM 710 O O . VAL A 1 91 ? -7.360 -6.805 6.360 1.00 91.94 91 VAL A O 1
ATOM 713 N N . GLY A 1 92 ? -5.772 -5.451 5.523 1.00 92.25 92 GLY A N 1
ATOM 714 C CA . GLY A 1 92 ? -5.468 -4.756 6.772 1.00 92.25 92 GLY A CA 1
ATOM 715 C C . GLY A 1 92 ? -6.678 -4.021 7.347 1.00 92.25 92 GLY A C 1
ATOM 716 O O . GLY A 1 92 ? -6.952 -4.137 8.540 1.00 92.25 92 GLY A O 1
ATOM 717 N N . ILE A 1 93 ? -7.458 -3.333 6.506 1.00 93.50 93 ILE A N 1
ATOM 718 C CA . ILE A 1 93 ? -8.703 -2.674 6.923 1.00 93.50 93 ILE A CA 1
ATOM 719 C C . ILE A 1 93 ? -9.734 -3.714 7.357 1.00 93.50 93 ILE A C 1
ATOM 721 O O . ILE A 1 93 ? -10.337 -3.544 8.412 1.00 93.50 93 ILE A O 1
ATOM 725 N N . ALA A 1 94 ? -9.931 -4.794 6.593 1.00 92.69 94 ALA A N 1
ATOM 726 C CA . ALA A 1 94 ? -10.899 -5.829 6.949 1.00 92.69 94 ALA A CA 1
ATOM 727 C C . ALA A 1 94 ? -10.574 -6.455 8.316 1.00 92.69 94 ALA A C 1
ATOM 729 O O . ALA A 1 94 ? -11.415 -6.461 9.214 1.00 92.69 94 ALA A O 1
ATOM 730 N N . LEU A 1 95 ? -9.339 -6.920 8.510 1.00 92.50 95 LEU A N 1
ATOM 731 C CA . LEU A 1 95 ? -8.917 -7.537 9.768 1.00 92.50 95 LEU A CA 1
ATOM 732 C C . LEU A 1 95 ? -8.906 -6.532 10.922 1.00 92.50 95 LEU A C 1
ATOM 734 O O . LEU A 1 95 ? -9.469 -6.818 11.976 1.00 92.50 95 LEU A O 1
ATOM 738 N N . GLY A 1 96 ? -8.329 -5.345 10.720 1.00 92.12 96 GLY A N 1
ATOM 739 C CA . GLY A 1 96 ? -8.247 -4.311 11.749 1.00 92.12 96 GLY A CA 1
ATOM 740 C C . GLY A 1 96 ? -9.622 -3.802 12.180 1.00 92.12 96 GLY A C 1
ATOM 741 O O . GLY A 1 96 ? -9.869 -3.602 13.368 1.00 92.12 96 GLY A O 1
ATOM 742 N N . TYR A 1 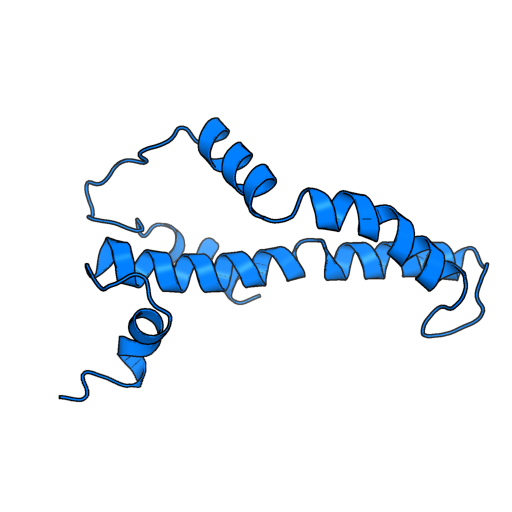97 ? -10.561 -3.658 11.245 1.00 91.88 97 TYR A N 1
ATOM 743 C CA . TYR A 1 97 ? -11.923 -3.247 11.564 1.00 91.88 97 TYR A CA 1
ATOM 744 C C . TYR A 1 97 ? -12.623 -4.278 12.452 1.00 91.88 97 TYR A C 1
ATOM 746 O O . TYR A 1 97 ? -13.090 -3.936 13.535 1.00 91.88 97 TYR A O 1
ATOM 754 N N . PHE A 1 98 ? -12.657 -5.553 12.066 1.00 91.44 98 PHE A N 1
ATOM 755 C CA . PHE A 1 98 ? -13.345 -6.566 12.873 1.00 91.44 98 PHE A CA 1
ATOM 756 C C . PHE A 1 98 ? -12.625 -6.881 14.186 1.00 91.44 98 PHE A C 1
ATOM 758 O O . PHE A 1 98 ? -13.286 -7.056 15.211 1.00 91.44 98 PHE A O 1
ATOM 765 N N . ALA A 1 99 ? -11.293 -6.885 14.191 1.00 91.44 99 ALA A N 1
ATOM 766 C CA . ALA A 1 99 ? -10.530 -7.141 15.403 1.00 91.44 99 ALA A CA 1
ATOM 767 C C . ALA A 1 99 ? -10.673 -6.007 16.423 1.00 91.44 99 ALA A C 1
ATOM 769 O O . ALA A 1 99 ? -11.063 -6.250 17.560 1.00 91.44 99 ALA A O 1
ATOM 770 N N . TYR A 1 100 ? -10.442 -4.755 16.020 1.00 90.75 100 TYR A N 1
ATOM 771 C CA . TYR A 1 100 ? -10.366 -3.640 16.970 1.00 90.75 100 TYR A CA 1
ATOM 772 C C . TYR A 1 100 ? -11.694 -2.905 17.179 1.00 90.75 100 TYR A C 1
ATOM 774 O O . TYR A 1 100 ? -11.919 -2.341 18.250 1.00 90.75 100 TYR A O 1
ATOM 782 N N . ARG A 1 101 ? -12.602 -2.892 16.191 1.00 89.62 101 ARG A N 1
ATOM 783 C CA . ARG A 1 101 ? -13.917 -2.237 16.335 1.00 89.62 101 ARG A CA 1
ATOM 784 C C . ARG A 1 101 ? -14.982 -3.167 16.907 1.00 89.62 101 ARG A C 1
ATOM 786 O O . ARG A 1 101 ? -15.810 -2.705 17.687 1.00 89.62 101 ARG A O 1
ATOM 793 N N . TYR A 1 102 ? -14.969 -4.440 16.508 1.00 87.25 102 TYR A N 1
ATOM 794 C CA . TYR A 1 102 ? -15.943 -5.453 16.944 1.00 87.25 102 TYR A CA 1
ATOM 795 C C . TYR A 1 102 ? -15.398 -6.404 18.014 1.00 87.25 102 TYR A C 1
ATOM 797 O O . TYR A 1 102 ? -16.134 -7.278 18.469 1.00 87.25 102 TYR A O 1
ATOM 805 N N . ASN A 1 103 ? -14.144 -6.218 18.437 1.00 87.44 103 ASN A N 1
ATOM 806 C CA . ASN A 1 103 ? -13.485 -7.031 19.457 1.00 87.44 103 ASN A CA 1
ATOM 807 C C . ASN A 1 103 ? -13.506 -8.536 19.125 1.00 87.44 103 ASN A C 1
ATOM 809 O O . ASN A 1 103 ? -13.728 -9.380 19.994 1.00 87.44 103 ASN A O 1
ATOM 813 N N . LEU A 1 104 ? -13.341 -8.867 17.839 1.00 89.31 104 LEU A N 1
ATOM 814 C CA . LEU A 1 104 ? -13.257 -10.245 17.358 1.00 89.31 104 LEU A CA 1
ATOM 815 C C . LEU A 1 104 ? -11.793 -10.721 17.334 1.00 89.31 104 LEU A C 1
ATOM 817 O O . LEU A 1 104 ? -10.881 -9.905 17.218 1.00 89.31 104 LEU A O 1
ATOM 821 N N . PRO A 1 105 ? -11.527 -12.039 17.388 1.00 88.50 105 PRO A N 1
ATOM 822 C CA . PRO A 1 105 ? -10.169 -12.561 17.234 1.00 88.50 105 PRO A CA 1
ATOM 823 C C . PRO A 1 105 ? -9.536 -12.109 15.910 1.00 88.50 105 PRO A C 1
ATOM 825 O O . PRO A 1 105 ? -10.226 -12.076 14.889 1.00 88.50 105 PRO A O 1
ATOM 828 N N . LEU A 1 106 ? -8.233 -11.814 15.889 1.00 88.81 106 LEU A N 1
ATOM 829 C CA . LEU A 1 106 ? -7.505 -11.422 14.673 1.00 88.81 106 LEU A CA 1
ATOM 830 C C . LEU A 1 106 ? -7.304 -12.635 13.744 1.00 88.81 106 LEU A C 1
ATOM 832 O O . LEU A 1 106 ? -6.237 -13.235 13.681 1.00 88.81 106 LEU A O 1
ATOM 836 N N . THR A 1 107 ? -8.370 -13.034 13.053 1.00 88.75 107 THR A N 1
ATOM 837 C CA . THR A 1 107 ? -8.395 -14.196 12.157 1.00 88.75 107 THR A CA 1
ATOM 838 C C . THR A 1 107 ? -9.162 -13.870 10.880 1.00 88.75 107 THR A C 1
ATOM 840 O O . THR A 1 107 ? -10.076 -13.043 10.890 1.00 88.75 107 THR A O 1
ATOM 843 N N . ILE A 1 108 ? -8.852 -14.568 9.783 1.00 85.50 108 ILE A N 1
ATOM 844 C CA . ILE A 1 108 ? -9.566 -14.413 8.501 1.00 85.50 108 ILE A CA 1
ATOM 845 C C . ILE A 1 108 ? -11.069 -14.690 8.671 1.00 85.50 108 ILE A C 1
ATOM 847 O O . ILE A 1 108 ? -11.902 -13.986 8.103 1.00 85.50 108 ILE A O 1
ATOM 851 N N . ARG A 1 109 ? -11.436 -15.658 9.522 1.00 84.94 109 ARG A N 1
ATOM 852 C CA . ARG A 1 109 ? -12.840 -15.970 9.833 1.00 84.94 109 ARG A CA 1
ATOM 853 C C . ARG A 1 109 ? -13.592 -14.756 10.383 1.00 84.94 109 ARG A C 1
ATOM 855 O O . ARG A 1 109 ? -14.754 -14.567 10.036 1.00 84.94 109 ARG A O 1
ATOM 862 N N . SER A 1 110 ? -12.944 -13.931 11.202 1.00 85.19 110 SER A N 1
ATOM 863 C CA . SER A 1 110 ? -13.561 -12.723 11.761 1.00 85.19 110 SER A CA 1
ATOM 864 C C . SER A 1 110 ? -13.893 -11.693 10.684 1.00 85.19 110 SER A C 1
ATOM 866 O O . SER A 1 110 ? -14.937 -11.055 10.770 1.00 85.19 110 SER A O 1
ATOM 868 N N . ALA A 1 111 ? -13.072 -11.574 9.635 1.00 84.38 111 ALA A N 1
ATOM 869 C CA . ALA A 1 111 ? -13.378 -10.700 8.502 1.00 84.38 111 ALA A CA 1
ATOM 870 C C . ALA A 1 111 ? -14.585 -11.181 7.680 1.00 84.38 111 ALA A C 1
ATOM 872 O O . ALA A 1 111 ? -15.303 -10.374 7.094 1.00 84.38 111 ALA A O 1
ATOM 873 N N . LEU A 1 112 ? -14.840 -12.491 7.673 1.00 84.75 112 LEU A N 1
ATOM 874 C CA . LEU A 1 112 ? -15.979 -13.110 6.989 1.00 84.75 112 LEU A CA 1
ATOM 875 C C . LEU A 1 112 ? -17.236 -13.206 7.868 1.00 84.75 112 LEU A C 1
ATOM 877 O O . LEU A 1 112 ? -18.289 -13.632 7.388 1.00 84.75 112 LEU A O 1
ATOM 881 N N . TYR A 1 113 ? -17.153 -12.789 9.135 1.00 82.81 113 TYR A N 1
ATOM 882 C CA . TYR A 1 113 ? -18.260 -12.821 10.091 1.00 82.81 113 TYR A CA 1
ATOM 883 C C . TYR A 1 113 ? -19.569 -12.197 9.565 1.00 82.81 113 TYR A C 1
ATOM 885 O O . TYR A 1 113 ? -20.616 -12.815 9.761 1.00 82.81 113 TYR A O 1
ATOM 893 N N . PRO A 1 114 ? -19.566 -11.049 8.850 1.00 79.62 114 PRO A N 1
ATOM 894 C CA . PRO A 1 114 ? -20.801 -10.456 8.327 1.00 79.62 114 PRO A CA 1
ATOM 895 C C . PRO A 1 114 ? -21.497 -11.300 7.256 1.00 79.62 114 PRO A C 1
ATOM 897 O O . PRO A 1 114 ? -22.703 -11.177 7.086 1.00 79.62 114 PRO A O 1
ATOM 900 N N . MET A 1 115 ? -20.744 -12.119 6.514 1.00 80.94 115 MET A N 1
ATOM 901 C CA . MET A 1 115 ? -21.280 -12.925 5.414 1.00 80.94 115 MET A CA 1
ATOM 902 C C . MET A 1 115 ? -21.682 -14.330 5.868 1.00 80.94 115 MET A C 1
ATOM 904 O O . MET A 1 115 ? -22.682 -14.862 5.403 1.00 80.94 115 MET A O 1
ATOM 908 N N . ILE A 1 116 ? -20.900 -14.940 6.766 1.00 79.00 116 ILE A N 1
ATOM 909 C CA . ILE A 1 116 ? -21.063 -16.350 7.166 1.00 79.00 116 ILE A CA 1
ATOM 910 C C . ILE A 1 116 ? -21.852 -16.485 8.484 1.00 79.00 116 ILE A C 1
ATOM 912 O O . ILE A 1 116 ? -22.435 -17.535 8.752 1.00 79.00 116 ILE A O 1
ATOM 916 N N . GLY A 1 117 ? -21.908 -15.429 9.302 1.00 69.19 117 GLY A N 1
ATOM 917 C CA . GLY A 1 117 ? -22.562 -15.442 10.610 1.00 69.19 117 GLY A CA 1
ATOM 918 C C . GLY A 1 117 ? -21.853 -16.322 11.651 1.00 69.19 117 GLY A C 1
ATOM 919 O O . GLY A 1 117 ? -20.797 -16.918 11.408 1.00 69.19 117 GLY A O 1
ATOM 920 N N . LYS A 1 118 ? -22.434 -16.416 12.855 1.00 67.25 118 LYS A N 1
ATOM 921 C CA . LYS A 1 118 ? -22.015 -17.414 13.851 1.00 67.25 118 LYS A CA 1
ATOM 922 C C . LYS A 1 118 ? -22.564 -18.774 13.436 1.00 67.25 118 LYS A C 1
ATOM 924 O O . LYS A 1 118 ? -23.750 -19.034 13.602 1.00 67.25 118 LYS A O 1
ATOM 929 N N . LYS A 1 119 ? -21.699 -19.659 12.941 1.00 61.00 119 LYS A N 1
ATOM 930 C CA . LYS A 1 119 ? -21.946 -21.095 13.101 1.00 61.00 119 LYS A CA 1
ATOM 931 C C . LYS A 1 119 ? -21.633 -21.459 14.550 1.00 61.00 119 LYS A C 1
ATOM 933 O O . LYS A 1 119 ? -20.503 -21.211 14.984 1.00 61.00 119 LYS A O 1
ATOM 938 N N . ASN A 1 120 ? -22.675 -21.932 15.238 1.00 43.12 120 ASN A N 1
ATOM 939 C CA . ASN A 1 120 ? -22.630 -22.558 16.560 1.00 43.12 120 ASN A CA 1
ATOM 940 C C . ASN A 1 120 ? -21.520 -23.606 16.627 1.00 43.12 120 ASN A C 1
ATOM 942 O O . ASN A 1 120 ? -21.378 -24.352 15.629 1.00 43.12 120 ASN A O 1
#

Foldseek 3Di:
DVLVCCCPDPNVPDDLAPPPDDDPDDPVVVVVCCCVVPPVVVCVPCVPVQLVVQQCPPPDDHHPDPVSNVVSNVVSCCCPPDVVVSVVSVLCCLQSNQCRVVVDPSDPVSSCCVPPPDDD

Sequence (120 aa):
MFVLILACSRYGSIKLGPKHSQPEYSLLTWSSMLFVAGIGIDIMFFAVAEPIMQYMNPPVGDGQTVEAARQALTWTIFHYGLTGWCMYALVGIALGYFAYRYNLPLTIRSALYPMIGKKN

pLDDT: mean 88.06, std 7.37, range [43.12, 96.12]

Radius of gyration: 19.35 Å; chains: 1; bounding box: 39×32×51 Å

Organism: Moraxella catarrhalis (NCBI:txid480)

InterPro domains:
  IPR000060 BCCT transporter family [PF02028] (1-119)
  IPR000060 BCCT transporter family [PTHR30047] (1-119)